Protein AF-A0A9D7YHF1-F1 (afdb_monomer_lite)

Secondary structure (DSSP, 8-state):
---SSHHHHHHHHHHHHHHHHHHHHHHHHHHHHHHHSPPPPPPPEEEEES----TT-EE-TTSS-SS---TT---EEEESSHHHHHHHHHT-SSSSPPEEEEEEESS--EE-TTTSSSSSSS-TT-EEEESS-EEEEEEE---PPPPHHHHHHHHHHHHHHHHT-

Radius of gyration: 26.13 Å; chains: 1; bounding box: 63×32×79 Å

Sequence (165 aa):
MIFNTVEECDKIKGFAGPKNEENFDRLERELINIARSATPFAQIYFHGTKADLKPGDFIEVGNNSNYRQRKNAKYIFLSATLDAAIWGAELGLGENRERIYLVEPTGPIEDDPDLTDKKFPGNPTKSYRSTSPFKIVGEVTHWQGHSPDQVKAMKDGLAKLNEQV

Structure (mmCIF, N/CA/C/O backbone):
data_AF-A0A9D7YHF1-F1
#
_entry.id   AF-A0A9D7YHF1-F1
#
loop_
_atom_site.group_PDB
_atom_site.id
_atom_site.type_symbol
_atom_site.label_atom_id
_atom_site.label_alt_id
_atom_site.label_comp_id
_atom_site.label_asym_id
_atom_site.label_entity_id
_atom_site.label_seq_id
_atom_site.pdbx_PDB_ins_code
_atom_site.Cartn_x
_atom_site.Cartn_y
_atom_site.Cartn_z
_atom_site.occupancy
_atom_site.B_iso_or_equiv
_atom_site.auth_seq_id
_atom_site.auth_comp_id
_atom_site.auth_asym_id
_atom_site.auth_atom_id
_atom_site.pdbx_PDB_model_num
ATOM 1 N N . MET A 1 1 ? -18.695 -0.538 48.768 1.00 65.69 1 MET A N 1
ATOM 2 C CA . MET A 1 1 ? -19.432 -0.464 50.049 1.00 65.69 1 MET A CA 1
ATOM 3 C C . MET A 1 1 ? -19.535 -1.887 50.573 1.00 65.69 1 MET A C 1
ATOM 5 O O . MET A 1 1 ? -19.877 -2.749 49.775 1.00 65.69 1 MET A O 1
ATOM 9 N N . ILE A 1 2 ? -19.159 -2.154 51.824 1.00 70.19 2 ILE A N 1
ATOM 10 C CA . ILE A 1 2 ? -19.254 -3.495 52.426 1.00 70.19 2 ILE A CA 1
ATOM 11 C C . ILE A 1 2 ? -20.366 -3.427 53.474 1.00 70.19 2 ILE A C 1
ATOM 13 O O . ILE A 1 2 ? -20.325 -2.545 54.328 1.00 70.19 2 ILE A O 1
ATOM 17 N N . PHE A 1 3 ? -21.365 -4.303 53.364 1.00 80.38 3 PHE A N 1
ATOM 18 C CA . PHE A 1 3 ? -22.471 -4.411 54.318 1.00 80.38 3 PHE A CA 1
ATOM 19 C C . PHE A 1 3 ? -22.200 -5.578 55.263 1.00 80.38 3 PHE A C 1
ATOM 21 O O . PHE A 1 3 ? -21.795 -6.645 54.805 1.00 80.38 3 PHE A O 1
ATOM 28 N N . ASN A 1 4 ? -22.429 -5.381 56.560 1.00 84.44 4 ASN A N 1
ATOM 29 C CA . ASN A 1 4 ? -22.189 -6.417 57.567 1.00 84.44 4 ASN A CA 1
ATOM 30 C C . ASN A 1 4 ? -23.446 -7.257 57.839 1.00 84.44 4 ASN A C 1
ATOM 32 O O . ASN A 1 4 ? -23.367 -8.283 58.510 1.00 84.44 4 ASN A O 1
ATOM 36 N N . THR A 1 5 ? -24.604 -6.836 57.318 1.00 85.50 5 THR A N 1
ATOM 37 C CA . THR A 1 5 ? -25.892 -7.519 57.488 1.00 85.50 5 THR A CA 1
ATOM 38 C C . THR A 1 5 ? -26.761 -7.438 56.227 1.00 85.50 5 THR A C 1
ATOM 40 O O . THR A 1 5 ? -26.598 -6.554 55.382 1.00 85.50 5 THR A O 1
ATOM 43 N N . VAL A 1 6 ? -27.715 -8.368 56.101 1.00 79.25 6 VAL A N 1
ATOM 44 C CA . VAL A 1 6 ? -28.650 -8.430 54.961 1.00 79.25 6 VAL A CA 1
ATOM 45 C C . VAL A 1 6 ? -29.649 -7.265 54.986 1.00 79.25 6 VAL A C 1
ATOM 47 O O . VAL A 1 6 ? -29.901 -6.666 53.945 1.00 79.25 6 VAL A O 1
ATOM 50 N N . GLU A 1 7 ? -30.132 -6.857 56.165 1.00 82.88 7 GLU A N 1
ATOM 51 C CA . GLU A 1 7 ? -31.029 -5.697 56.320 1.00 82.88 7 GLU A CA 1
ATOM 52 C C . GLU A 1 7 ? -30.387 -4.374 55.880 1.00 82.88 7 GLU A C 1
ATOM 54 O O . GLU A 1 7 ? -31.053 -3.529 55.281 1.00 82.88 7 GLU A O 1
ATOM 59 N N . GLU A 1 8 ? -29.093 -4.173 56.154 1.00 79.50 8 GLU A N 1
ATOM 60 C CA . GLU A 1 8 ? -28.362 -2.998 55.666 1.00 79.50 8 GLU A CA 1
ATOM 61 C C . GLU A 1 8 ? -28.264 -2.989 54.137 1.00 79.50 8 GLU A C 1
ATOM 63 O O . GLU A 1 8 ? -28.408 -1.935 53.518 1.00 79.50 8 GLU A O 1
ATOM 68 N N . CYS A 1 9 ? -28.066 -4.157 53.521 1.00 76.75 9 CYS A N 1
ATOM 69 C CA . CYS A 1 9 ? -28.043 -4.295 52.068 1.00 76.75 9 CYS A CA 1
ATOM 70 C C . CYS A 1 9 ? -29.422 -4.001 51.452 1.00 76.75 9 CYS A C 1
ATOM 72 O O . CYS A 1 9 ? -29.521 -3.233 50.491 1.00 76.75 9 CYS A O 1
ATOM 74 N N . ASP A 1 10 ? -30.494 -4.546 52.031 1.00 80.81 10 ASP A N 1
ATOM 75 C CA . ASP A 1 10 ? -31.857 -4.377 51.519 1.00 80.81 10 ASP A CA 1
ATOM 76 C C . ASP A 1 10 ? -32.359 -2.928 51.643 1.00 80.81 10 ASP A C 1
ATOM 78 O O . ASP A 1 10 ? -33.047 -2.442 50.741 1.00 80.81 10 ASP A O 1
ATOM 82 N N . LYS A 1 11 ? -31.920 -2.180 52.669 1.00 80.50 11 LYS A N 1
ATOM 83 C CA . LYS A 1 11 ? -32.173 -0.729 52.780 1.00 80.50 11 LYS A CA 1
ATOM 84 C C . LYS A 1 11 ? -31.601 0.068 51.611 1.00 80.50 11 LYS A C 1
ATOM 86 O O . LYS A 1 11 ? -32.180 1.087 51.246 1.00 80.50 11 LYS A O 1
ATOM 91 N N . ILE A 1 12 ? -30.482 -0.366 51.028 1.00 77.81 12 ILE A N 1
ATOM 92 C CA . ILE A 1 12 ? -29.837 0.339 49.911 1.00 77.81 12 ILE A CA 1
ATOM 93 C C . ILE A 1 12 ? -30.328 -0.181 48.554 1.00 77.81 12 ILE A C 1
ATOM 95 O O . ILE A 1 12 ? -30.406 0.605 47.610 1.00 77.81 12 ILE A O 1
ATOM 99 N N . LYS A 1 13 ? -30.740 -1.454 48.444 1.00 72.44 13 LYS A N 1
ATOM 100 C CA . LYS A 1 13 ? -31.254 -2.034 47.186 1.00 72.44 13 LYS A CA 1
ATOM 101 C C . LYS A 1 13 ? -32.393 -1.226 46.566 1.00 72.44 13 LYS A C 1
ATOM 103 O O . LYS A 1 13 ? -32.346 -0.976 45.366 1.00 72.44 13 LYS A O 1
ATOM 108 N N . GLY A 1 14 ? -33.365 -0.771 47.362 1.00 68.12 14 GLY A N 1
ATOM 109 C CA . GLY A 1 14 ? -34.493 0.031 46.862 1.00 68.12 14 GLY A CA 1
ATOM 110 C C . GLY A 1 14 ? -34.084 1.381 46.257 1.00 68.12 14 GLY A C 1
ATOM 111 O O . GLY A 1 14 ? -34.754 1.885 45.363 1.00 68.12 14 GLY A O 1
ATOM 112 N N . PHE A 1 15 ? -32.953 1.944 46.697 1.00 67.44 15 PHE A N 1
ATOM 113 C CA . PHE A 1 15 ? -32.404 3.200 46.172 1.00 67.44 15 PHE A CA 1
ATOM 114 C C . PHE A 1 15 ? -31.386 2.989 45.043 1.00 67.44 15 PHE A C 1
ATOM 116 O O . PHE A 1 15 ? -31.214 3.869 44.200 1.00 67.44 15 PHE A O 1
ATOM 123 N N . ALA A 1 16 ? -30.677 1.858 45.049 1.00 67.81 16 ALA A N 1
ATOM 124 C CA . ALA A 1 16 ? -29.598 1.562 44.112 1.00 67.81 16 ALA A CA 1
ATOM 125 C C . ALA A 1 16 ? -30.076 0.835 42.848 1.00 67.81 16 ALA A C 1
ATOM 127 O O . ALA A 1 16 ? -29.513 1.075 41.786 1.00 67.81 16 ALA A O 1
ATOM 128 N N . GLY A 1 17 ? -31.107 -0.013 42.937 1.00 71.75 17 GLY A N 1
ATOM 129 C CA . GLY A 1 17 ? -31.659 -0.752 41.793 1.00 71.75 17 GLY A CA 1
ATOM 130 C C . GLY A 1 17 ? -32.070 0.157 40.628 1.00 71.75 17 GLY A C 1
ATOM 131 O O . GLY A 1 17 ? -31.475 0.040 39.558 1.00 71.75 17 GLY A O 1
ATOM 132 N N . PRO A 1 18 ? -32.968 1.139 40.846 1.00 77.00 18 PRO A N 1
ATOM 133 C CA . PRO A 1 18 ? -33.425 2.042 39.787 1.00 77.00 18 PRO A CA 1
ATOM 134 C C . PRO A 1 18 ? -32.287 2.868 39.179 1.00 77.00 18 PRO A C 1
ATOM 136 O O . PRO A 1 18 ? -32.195 3.016 37.968 1.00 77.00 18 PRO A O 1
ATOM 139 N N . LYS A 1 19 ? -31.360 3.354 40.017 1.00 72.94 19 LYS A N 1
ATOM 140 C CA . LYS A 1 19 ? -30.188 4.113 39.553 1.00 72.94 19 LYS A CA 1
ATOM 141 C C . LYS A 1 19 ? -29.231 3.258 38.727 1.00 72.94 19 LYS A C 1
ATOM 143 O O . LYS A 1 19 ? -28.601 3.770 37.810 1.00 72.94 19 LYS A O 1
ATOM 148 N N . ASN A 1 20 ? -29.081 1.978 39.063 1.00 78.19 20 ASN A N 1
ATOM 149 C CA . ASN A 1 20 ? -28.254 1.064 38.285 1.00 78.19 20 ASN A CA 1
ATOM 150 C C . ASN A 1 20 ? -28.888 0.793 36.918 1.00 78.19 20 ASN A C 1
ATOM 152 O O . ASN A 1 20 ? -28.179 0.871 35.922 1.00 78.19 20 ASN A O 1
ATOM 156 N N . GLU A 1 21 ? -30.198 0.543 36.865 1.00 80.25 21 GLU A N 1
ATOM 157 C CA . GLU A 1 21 ? -30.937 0.368 35.607 1.00 80.25 21 GLU A CA 1
ATOM 158 C C . GLU A 1 21 ? -30.857 1.624 34.728 1.00 80.25 21 GLU A C 1
ATOM 160 O O . GLU A 1 21 ? -30.439 1.531 33.579 1.00 80.25 21 GLU A O 1
ATOM 165 N N . GLU A 1 22 ? -31.100 2.816 35.284 1.00 84.19 22 GLU A N 1
ATOM 166 C CA . GLU A 1 22 ? -30.936 4.088 34.563 1.00 84.19 22 GLU A CA 1
ATOM 167 C C . GLU A 1 22 ? -29.506 4.294 34.035 1.00 84.19 22 GLU A C 1
ATOM 169 O O . GLU A 1 22 ? -29.311 4.801 32.926 1.00 84.19 22 GLU A O 1
ATOM 174 N N . ASN A 1 23 ? -28.489 3.899 34.808 1.00 84.75 23 ASN A N 1
ATOM 175 C CA . ASN A 1 23 ? -27.094 3.973 34.376 1.00 84.75 23 ASN A CA 1
ATOM 176 C C . ASN A 1 23 ? -26.794 2.993 33.230 1.00 84.75 23 ASN A C 1
ATOM 178 O O . ASN A 1 23 ? -26.060 3.360 32.311 1.00 84.75 23 ASN A O 1
ATOM 182 N N . PHE A 1 24 ? -27.351 1.778 33.259 1.00 87.62 24 PHE A N 1
ATOM 183 C CA . PHE A 1 24 ? -27.211 0.799 32.176 1.00 87.62 24 PHE A CA 1
ATOM 184 C C . PHE A 1 24 ? -27.937 1.251 30.907 1.00 87.62 24 PHE A C 1
ATOM 186 O O . PHE A 1 24 ? -27.327 1.243 29.840 1.00 87.62 24 PHE A O 1
ATOM 193 N N . ASP A 1 25 ? -29.171 1.740 31.025 1.00 87.88 25 ASP A N 1
ATOM 194 C CA . ASP A 1 25 ? -29.938 2.302 29.908 1.00 87.88 25 ASP A CA 1
ATOM 195 C C . ASP A 1 25 ? -29.204 3.483 29.266 1.00 87.88 25 ASP A C 1
ATOM 197 O O . ASP A 1 25 ? -29.165 3.638 28.041 1.00 87.88 25 ASP A O 1
ATOM 201 N N . ARG A 1 26 ? -28.595 4.341 30.092 1.00 87.81 26 ARG A N 1
ATOM 202 C CA . ARG A 1 26 ? -27.775 5.451 29.611 1.00 87.81 26 ARG A CA 1
ATOM 203 C C . ARG A 1 26 ? -26.524 4.954 28.890 1.00 87.81 26 ARG A C 1
ATOM 205 O O . ARG A 1 26 ? -26.210 5.485 27.826 1.00 87.81 26 ARG A O 1
ATOM 212 N N . LEU A 1 27 ? -25.835 3.954 29.438 1.00 83.81 27 LEU A N 1
ATOM 213 C CA . LEU A 1 27 ? -24.652 3.363 28.818 1.00 83.81 27 LEU A CA 1
ATOM 214 C C . LEU A 1 27 ? -24.997 2.709 27.474 1.00 83.81 27 LEU A C 1
ATOM 216 O O . LEU A 1 27 ? -24.287 2.927 26.498 1.00 83.81 27 LEU A O 1
ATOM 220 N N . GLU A 1 28 ? -26.109 1.976 27.386 1.00 88.75 28 GLU A N 1
ATOM 221 C CA . GLU A 1 28 ? -26.604 1.418 26.125 1.00 88.75 28 GLU A CA 1
ATOM 222 C C . GLU A 1 28 ? -26.896 2.515 25.102 1.00 88.75 28 GLU A C 1
ATOM 224 O O . GLU A 1 28 ? -26.463 2.416 23.954 1.00 88.75 28 GLU A O 1
ATOM 229 N N . ARG A 1 29 ? -27.576 3.596 25.502 1.00 88.44 29 ARG A N 1
ATOM 230 C CA . ARG A 1 29 ? -27.841 4.737 24.610 1.00 88.44 29 ARG A CA 1
ATOM 231 C C . ARG A 1 29 ? -26.554 5.410 24.139 1.00 88.44 29 ARG A C 1
ATOM 233 O O . ARG A 1 29 ? -26.462 5.762 22.964 1.00 88.44 29 ARG A O 1
ATOM 240 N N . GLU A 1 30 ? -25.569 5.587 25.017 1.00 88.12 30 GLU A N 1
ATOM 241 C CA . GLU A 1 30 ? -24.256 6.136 24.657 1.00 88.12 30 GLU A CA 1
ATOM 242 C C . GLU A 1 30 ? -23.506 5.201 23.692 1.00 88.12 30 GLU A C 1
ATOM 244 O O . GLU A 1 30 ? -23.027 5.665 22.659 1.00 88.12 30 GLU A O 1
ATOM 249 N N . LEU A 1 31 ? -23.487 3.888 23.943 1.00 85.50 31 LEU A N 1
ATOM 250 C CA . LEU A 1 31 ? -22.878 2.892 23.051 1.00 85.50 31 LEU A CA 1
ATOM 251 C C . LEU A 1 31 ? -23.570 2.834 21.684 1.00 85.50 31 LEU A C 1
ATOM 253 O O . LEU A 1 31 ? -22.896 2.798 20.655 1.00 85.50 31 LEU A O 1
ATOM 257 N N . ILE A 1 32 ? -24.903 2.884 21.651 1.00 86.25 32 ILE A N 1
ATOM 258 C CA . ILE A 1 32 ? -25.690 2.953 20.414 1.00 86.25 32 ILE A CA 1
ATOM 259 C C . ILE A 1 32 ? -25.376 4.242 19.651 1.00 86.25 32 ILE A C 1
ATOM 261 O O . ILE A 1 32 ? -25.229 4.207 18.431 1.00 86.25 32 ILE A O 1
ATOM 265 N N . ASN A 1 33 ? -25.245 5.375 20.343 1.00 86.19 33 ASN A N 1
ATOM 266 C CA . ASN A 1 33 ? -24.882 6.643 19.715 1.00 86.19 33 ASN A CA 1
ATOM 267 C C . ASN A 1 33 ? -23.451 6.625 19.161 1.00 86.19 33 ASN A C 1
ATOM 269 O O . ASN A 1 33 ? -23.237 7.125 18.061 1.00 86.19 33 ASN A O 1
ATOM 273 N N . ILE A 1 34 ? -22.493 6.010 19.862 1.00 82.38 34 ILE A N 1
ATOM 274 C CA . ILE A 1 34 ? -21.123 5.807 19.363 1.00 82.38 34 ILE A CA 1
ATOM 275 C C . ILE A 1 34 ? -21.141 4.905 18.125 1.00 82.38 34 ILE A C 1
ATOM 277 O O . ILE A 1 34 ? -20.572 5.268 17.098 1.00 82.38 34 ILE A O 1
ATOM 281 N N . ALA A 1 35 ? -21.849 3.775 18.174 1.00 76.94 35 ALA A N 1
ATOM 282 C CA . ALA A 1 35 ? -21.949 2.844 17.051 1.00 76.94 35 ALA A CA 1
ATOM 283 C C . ALA A 1 35 ? -22.663 3.447 15.825 1.00 76.94 35 ALA A C 1
ATOM 285 O O . ALA A 1 35 ? -22.397 3.046 14.696 1.00 76.94 35 ALA A O 1
ATOM 286 N N . ARG A 1 36 ? -23.574 4.404 16.040 1.00 80.62 36 ARG A N 1
ATOM 287 C CA . ARG A 1 36 ? -24.288 5.140 14.981 1.00 80.62 36 ARG A CA 1
ATOM 288 C C . ARG A 1 36 ? -23.570 6.405 14.522 1.00 80.62 36 ARG A C 1
ATOM 290 O O . ARG A 1 36 ? -24.005 7.016 13.547 1.00 80.62 36 ARG A O 1
ATOM 297 N N . SER A 1 37 ? -22.523 6.829 15.226 1.00 81.31 37 SER A N 1
ATOM 298 C CA . SER A 1 37 ? -21.769 8.016 14.847 1.00 81.31 37 SER A CA 1
ATOM 299 C C . SER A 1 37 ? -21.049 7.766 13.523 1.00 81.31 37 SER A C 1
ATOM 301 O O . SER A 1 37 ? -20.504 6.689 13.282 1.00 81.31 37 SER A O 1
ATOM 303 N N . ALA A 1 38 ? -21.087 8.754 12.632 1.00 79.12 38 ALA A N 1
ATOM 304 C CA . ALA A 1 38 ? -20.373 8.665 11.371 1.00 79.12 38 ALA A CA 1
ATOM 305 C C . ALA A 1 38 ? -18.865 8.650 11.652 1.00 79.12 38 ALA A C 1
ATOM 307 O O . ALA A 1 38 ? -18.314 9.625 12.163 1.00 79.12 38 ALA A O 1
ATOM 308 N N . THR A 1 39 ? -18.194 7.556 11.306 1.00 72.00 39 THR A N 1
ATOM 309 C CA . THR A 1 39 ? -16.734 7.482 11.351 1.00 72.00 39 THR A CA 1
ATOM 310 C C . THR A 1 39 ? -16.158 7.981 10.028 1.00 72.00 39 THR A C 1
ATOM 312 O O . THR A 1 39 ? -16.638 7.560 8.970 1.00 72.00 39 THR A O 1
ATOM 315 N N . PRO A 1 40 ? -15.123 8.840 10.044 1.00 76.12 40 PRO A N 1
ATOM 316 C CA . PRO A 1 40 ? -14.390 9.184 8.834 1.00 76.12 40 PRO A CA 1
ATOM 317 C C . PRO A 1 40 ? -13.872 7.925 8.139 1.00 76.12 40 PRO A C 1
ATOM 319 O O . PRO A 1 40 ? -13.466 6.967 8.799 1.00 76.12 40 PRO A O 1
ATOM 322 N N . PHE A 1 41 ? -13.869 7.933 6.809 1.00 78.12 41 PHE A N 1
ATOM 323 C CA . PHE A 1 41 ? -13.236 6.862 6.052 1.00 78.12 41 PHE A CA 1
ATOM 324 C C . PHE A 1 41 ? -11.733 6.856 6.352 1.00 78.12 41 PHE A C 1
ATOM 326 O O . PHE A 1 41 ? -11.083 7.902 6.265 1.00 78.12 41 PHE A O 1
ATOM 333 N N . ALA A 1 42 ? -11.192 5.697 6.732 1.00 82.94 42 ALA A N 1
ATOM 334 C CA . ALA A 1 42 ? -9.765 5.554 6.981 1.00 82.94 42 ALA A CA 1
ATOM 335 C C . ALA A 1 42 ? -8.981 5.855 5.698 1.00 82.94 42 ALA A C 1
ATOM 337 O O . ALA A 1 42 ? -9.396 5.482 4.599 1.00 82.94 42 ALA A O 1
ATOM 338 N N . GLN A 1 43 ? -7.840 6.531 5.826 1.00 89.75 43 GLN A N 1
ATOM 339 C CA . GLN A 1 43 ? -6.959 6.739 4.684 1.00 89.75 43 GLN A CA 1
ATOM 340 C C . GLN A 1 43 ? -6.454 5.378 4.190 1.00 89.75 43 GLN A C 1
ATOM 342 O O . GLN A 1 43 ? -5.788 4.647 4.921 1.00 89.75 43 GLN A O 1
ATOM 347 N N . ILE A 1 44 ? -6.762 5.066 2.932 1.00 95.38 44 ILE A N 1
ATOM 348 C CA . ILE A 1 44 ? -6.307 3.856 2.247 1.00 95.38 44 ILE A CA 1
ATOM 349 C C . ILE A 1 44 ? -5.087 4.189 1.392 1.00 95.38 44 ILE A C 1
ATOM 351 O O . ILE A 1 44 ? -4.975 5.289 0.839 1.00 95.38 44 ILE A O 1
ATOM 355 N N . TYR A 1 45 ? -4.179 3.227 1.293 1.00 97.81 45 TYR A N 1
ATOM 356 C CA . TYR A 1 45 ? -2.933 3.331 0.546 1.00 97.81 45 TYR A CA 1
ATOM 357 C C . TYR A 1 45 ? -2.810 2.207 -0.479 1.00 97.81 45 TYR A C 1
ATOM 359 O O . TYR A 1 45 ? -3.584 1.252 -0.474 1.00 97.81 45 TYR A O 1
ATOM 367 N N . PHE A 1 46 ? -1.816 2.313 -1.351 1.00 98.19 46 PHE A N 1
ATOM 368 C CA . PHE A 1 46 ? -1.486 1.302 -2.341 1.00 98.19 46 PHE A CA 1
ATOM 369 C C . PHE A 1 46 ? -0.302 0.450 -1.888 1.00 98.19 46 PHE A C 1
ATOM 371 O O . PHE A 1 46 ? 0.689 0.963 -1.365 1.00 98.19 46 PHE A O 1
ATOM 378 N N . HIS A 1 47 ? -0.379 -0.848 -2.157 1.00 96.94 47 HIS A N 1
ATOM 379 C CA . HIS A 1 47 ? 0.724 -1.786 -2.004 1.00 96.94 47 HIS A CA 1
ATOM 380 C C . HIS A 1 47 ? 0.912 -2.570 -3.302 1.00 96.94 47 HIS A C 1
ATOM 382 O O . HIS A 1 47 ? 0.079 -3.404 -3.660 1.00 96.94 47 HIS A O 1
ATOM 388 N N . GLY A 1 48 ? 2.005 -2.295 -4.011 1.00 96.31 48 GLY A N 1
ATOM 389 C CA . GLY A 1 48 ? 2.407 -3.057 -5.188 1.00 96.31 48 GLY A CA 1
ATOM 390 C C . GLY A 1 48 ? 3.143 -4.328 -4.804 1.00 96.31 48 GLY A C 1
ATOM 391 O O . GLY A 1 48 ? 4.074 -4.265 -4.001 1.00 96.31 48 GLY A O 1
ATOM 392 N N . THR A 1 49 ? 2.736 -5.468 -5.360 1.00 93.31 49 THR A N 1
ATOM 393 C CA . THR A 1 49 ? 3.337 -6.772 -5.071 1.00 93.31 49 THR A CA 1
ATOM 394 C C . THR A 1 49 ? 3.077 -7.811 -6.150 1.00 93.31 49 THR A C 1
ATOM 396 O O . THR A 1 49 ? 2.235 -7.623 -7.018 1.00 93.31 49 THR A O 1
ATOM 399 N N . LYS A 1 50 ? 3.784 -8.936 -6.069 1.00 92.56 50 LYS A N 1
ATOM 400 C CA . LYS A 1 50 ? 3.495 -10.160 -6.832 1.00 92.56 50 LYS A CA 1
ATOM 401 C C . LYS A 1 50 ? 2.863 -11.267 -5.982 1.00 92.56 50 LYS A C 1
ATOM 403 O O . LYS A 1 50 ? 2.652 -12.386 -6.447 1.00 92.56 50 LYS A O 1
ATOM 408 N N . ALA A 1 51 ? 2.573 -10.985 -4.713 1.00 90.00 51 ALA A N 1
ATOM 409 C CA . ALA A 1 51 ? 1.846 -11.908 -3.853 1.00 90.00 51 ALA A CA 1
ATOM 410 C C . ALA A 1 51 ? 0.378 -12.036 -4.300 1.00 90.00 51 ALA A C 1
ATOM 412 O O . ALA A 1 51 ? -0.310 -11.035 -4.523 1.00 90.00 51 ALA A O 1
ATOM 413 N N . ASP A 1 52 ? -0.106 -13.274 -4.402 1.00 91.19 52 ASP A N 1
ATOM 414 C CA . ASP A 1 52 ? -1.505 -13.578 -4.701 1.00 91.19 52 ASP A CA 1
ATOM 415 C C . ASP A 1 52 ? -2.306 -13.613 -3.393 1.00 91.19 52 ASP A C 1
ATOM 417 O O . ASP A 1 52 ? -2.214 -14.567 -2.624 1.00 91.19 52 ASP A O 1
ATOM 421 N N . LEU A 1 53 ? -3.019 -12.525 -3.114 1.00 92.06 53 LEU A N 1
ATOM 422 C CA . LEU A 1 53 ? -3.720 -12.243 -1.864 1.00 92.06 53 LEU A CA 1
ATOM 423 C C . LEU A 1 53 ? -5.142 -11.770 -2.177 1.00 92.06 53 LEU A C 1
ATOM 425 O O . LEU A 1 53 ? -5.459 -11.377 -3.302 1.00 92.06 53 LEU A O 1
ATOM 429 N N . LYS A 1 54 ? -6.016 -11.807 -1.176 1.00 93.19 54 LYS A N 1
ATOM 430 C CA . LYS A 1 54 ? -7.436 -11.478 -1.308 1.00 93.19 54 LYS A CA 1
ATOM 431 C C . LYS A 1 54 ? -7.849 -10.392 -0.315 1.00 93.19 54 LYS A C 1
ATOM 433 O O . LYS A 1 54 ? -7.221 -10.235 0.731 1.00 93.19 54 LYS A O 1
ATOM 438 N N . PRO A 1 55 ? -8.935 -9.649 -0.595 1.00 95.19 55 PRO A N 1
ATOM 439 C CA . PRO A 1 55 ? -9.550 -8.789 0.409 1.00 95.19 55 PRO A CA 1
ATOM 440 C C . PRO A 1 55 ? -9.841 -9.559 1.702 1.00 95.19 55 PRO A C 1
ATOM 442 O O . PRO A 1 55 ? -10.427 -10.640 1.668 1.00 95.19 55 PRO A O 1
ATOM 445 N N . GLY A 1 56 ? -9.432 -8.986 2.833 1.00 93.75 56 GLY A N 1
ATOM 446 C CA . GLY A 1 56 ? -9.468 -9.620 4.151 1.00 93.75 56 GLY A CA 1
ATOM 447 C C . GLY A 1 56 ? -8.130 -10.207 4.606 1.00 93.75 56 GLY A C 1
ATOM 448 O O . GLY A 1 56 ? -7.936 -10.328 5.815 1.00 93.75 56 GLY A O 1
ATOM 449 N N . ASP A 1 57 ? -7.207 -10.500 3.685 1.00 94.75 57 ASP A N 1
ATOM 450 C CA . ASP A 1 57 ? -5.863 -10.968 4.027 1.00 94.75 57 ASP A CA 1
ATOM 451 C C . ASP A 1 57 ? -5.002 -9.834 4.604 1.00 94.75 57 ASP A C 1
ATOM 453 O O . ASP A 1 57 ? -5.295 -8.642 4.447 1.00 94.75 57 ASP A O 1
ATOM 457 N N . PHE A 1 58 ? -3.904 -10.222 5.254 1.00 93.44 58 PHE A N 1
ATOM 458 C CA . PHE A 1 58 ? -2.921 -9.307 5.820 1.00 93.44 58 PHE A CA 1
ATOM 459 C C . PHE A 1 58 ? -1.564 -9.475 5.143 1.00 93.44 58 PHE A C 1
ATOM 461 O O . PHE A 1 58 ? -1.080 -10.587 4.936 1.00 93.44 58 PHE A O 1
ATOM 468 N N . ILE A 1 59 ? -0.934 -8.348 4.828 1.00 91.44 59 ILE A N 1
ATOM 469 C CA . ILE A 1 59 ? 0.469 -8.290 4.429 1.00 91.44 59 ILE A CA 1
ATOM 470 C C . ILE A 1 59 ? 1.274 -8.087 5.706 1.00 91.44 59 ILE A C 1
ATOM 472 O O . ILE A 1 59 ? 1.030 -7.126 6.434 1.00 91.44 59 ILE A O 1
ATOM 476 N N . GLU A 1 60 ? 2.226 -8.978 5.974 1.00 88.50 60 GLU A N 1
ATOM 477 C CA . GLU A 1 60 ? 3.004 -9.000 7.213 1.00 88.50 60 GLU A CA 1
ATOM 478 C C . GLU A 1 60 ? 4.511 -8.905 6.956 1.00 88.50 60 GLU A C 1
ATOM 480 O O . GLU A 1 60 ? 5.029 -9.249 5.892 1.00 88.50 60 GLU A O 1
ATOM 485 N N . VAL A 1 61 ? 5.232 -8.451 7.979 1.00 82.50 61 VAL A N 1
ATOM 486 C CA . VAL A 1 61 ? 6.695 -8.428 8.025 1.00 82.50 61 VAL A CA 1
ATOM 487 C C . VAL A 1 61 ? 7.229 -9.856 7.861 1.00 82.50 61 VAL A C 1
ATOM 489 O O . VAL A 1 61 ? 6.711 -10.797 8.454 1.00 82.50 61 VAL A O 1
ATOM 492 N N . GLY A 1 62 ? 8.287 -10.034 7.068 1.00 65.94 62 GLY A N 1
ATOM 493 C CA . GLY A 1 62 ? 8.945 -11.336 6.889 1.00 65.94 62 GLY A CA 1
ATOM 494 C C . GLY A 1 62 ? 8.255 -12.326 5.937 1.00 65.94 62 GLY A C 1
ATOM 495 O O . GLY A 1 62 ? 8.897 -13.303 5.555 1.00 65.94 62 GLY A O 1
ATOM 496 N N . ASN A 1 63 ? 7.023 -12.063 5.487 1.00 56.97 63 ASN A N 1
ATOM 497 C CA . ASN A 1 63 ? 6.345 -12.848 4.450 1.00 56.97 63 ASN A CA 1
ATOM 498 C C . ASN A 1 63 ? 6.386 -12.118 3.101 1.00 56.97 63 ASN A C 1
ATOM 500 O O . ASN A 1 63 ? 5.894 -11.001 3.005 1.00 56.97 63 ASN A O 1
ATOM 504 N N . ASN A 1 64 ? 6.949 -12.762 2.066 1.00 50.03 64 ASN A N 1
ATOM 505 C CA . ASN A 1 64 ? 6.837 -12.418 0.633 1.00 50.03 64 ASN A CA 1
ATOM 506 C C . ASN A 1 64 ? 6.800 -10.913 0.282 1.00 50.03 64 ASN A C 1
ATOM 508 O O . ASN A 1 64 ? 6.079 -10.501 -0.627 1.00 50.03 64 ASN A O 1
ATOM 512 N N . SER A 1 65 ? 7.568 -10.077 0.983 1.00 47.09 65 SER A N 1
ATOM 513 C CA . SER A 1 65 ? 7.677 -8.660 0.661 1.00 47.09 65 SER A CA 1
ATOM 514 C C . SER A 1 65 ? 8.677 -8.476 -0.481 1.00 47.09 65 SER A C 1
ATOM 516 O O . SER A 1 65 ? 9.709 -9.142 -0.559 1.00 47.09 65 SER A O 1
ATOM 518 N N . ASN A 1 66 ? 8.336 -7.580 -1.403 1.00 48.84 66 ASN A N 1
ATOM 519 C CA . ASN A 1 66 ? 8.936 -7.386 -2.728 1.00 48.84 66 ASN A CA 1
ATOM 520 C C . ASN A 1 66 ? 10.436 -7.068 -2.780 1.00 48.84 66 ASN A C 1
ATOM 522 O O . ASN A 1 66 ? 10.965 -6.867 -3.868 1.00 48.84 66 ASN A O 1
ATOM 526 N N . TYR A 1 67 ? 11.138 -7.027 -1.649 1.00 43.34 67 TYR A N 1
ATOM 527 C CA . TYR A 1 67 ? 12.531 -6.614 -1.593 1.00 43.34 67 TYR A CA 1
ATOM 528 C C . TYR A 1 67 ? 13.362 -7.559 -0.720 1.00 43.34 67 TYR A C 1
ATOM 530 O O . TYR A 1 67 ? 13.390 -7.476 0.505 1.00 43.34 67 TYR A O 1
ATOM 538 N N . ARG A 1 68 ? 14.094 -8.437 -1.417 1.00 44.00 68 ARG A N 1
ATOM 539 C CA . ARG A 1 68 ? 14.969 -9.517 -0.931 1.00 44.00 68 ARG A CA 1
ATOM 540 C C . ARG A 1 68 ? 14.246 -10.650 -0.188 1.00 44.00 68 ARG A C 1
ATOM 542 O O . ARG A 1 68 ? 13.555 -10.441 0.798 1.00 44.00 68 ARG A O 1
ATOM 549 N N . GLN A 1 69 ? 14.607 -11.887 -0.544 1.00 41.41 69 GLN A N 1
ATOM 550 C CA . GLN A 1 69 ? 14.535 -13.074 0.324 1.00 41.41 69 GLN A CA 1
ATOM 551 C C . GLN A 1 69 ? 15.467 -12.929 1.548 1.00 41.41 69 GLN A C 1
ATOM 553 O O . GLN A 1 69 ? 16.274 -13.801 1.864 1.00 41.41 69 GLN A O 1
ATOM 558 N N . ARG A 1 70 ? 15.426 -11.797 2.252 1.00 46.69 70 ARG A N 1
ATOM 559 C CA . ARG A 1 70 ? 16.013 -11.704 3.579 1.00 46.69 70 ARG A CA 1
ATOM 560 C C . ARG A 1 70 ? 14.933 -12.186 4.526 1.00 46.69 70 ARG A C 1
ATOM 562 O O . ARG A 1 70 ? 13.922 -11.516 4.685 1.00 46.69 70 ARG A O 1
ATOM 569 N N . LYS A 1 71 ? 15.201 -13.293 5.219 1.00 47.03 71 LYS A N 1
ATOM 570 C CA . LYS A 1 71 ? 14.429 -13.818 6.364 1.00 47.03 71 LYS A CA 1
ATOM 571 C C . LYS A 1 71 ? 14.176 -12.793 7.502 1.00 47.03 71 LYS A C 1
ATOM 573 O O . LYS A 1 71 ? 13.655 -13.170 8.536 1.00 47.03 71 LYS A O 1
ATOM 578 N N . ASN A 1 72 ? 14.537 -11.517 7.310 1.00 55.59 72 ASN A N 1
ATOM 579 C CA . ASN A 1 72 ? 14.537 -10.415 8.269 1.00 55.59 72 ASN A CA 1
ATOM 580 C C . ASN A 1 72 ? 14.053 -9.088 7.633 1.00 55.59 72 ASN A C 1
ATOM 582 O O . ASN A 1 72 ? 14.568 -8.023 7.981 1.00 55.59 72 ASN A O 1
ATOM 586 N N . ALA A 1 73 ? 13.153 -9.108 6.641 1.00 66.75 73 ALA A N 1
ATOM 587 C CA . ALA A 1 73 ? 12.564 -7.868 6.128 1.00 66.75 73 ALA A CA 1
ATOM 588 C C . ALA A 1 73 ? 11.765 -7.206 7.257 1.00 66.75 73 ALA A C 1
ATOM 590 O O . ALA A 1 73 ? 10.687 -7.681 7.575 1.00 66.75 73 ALA A O 1
ATOM 591 N N . LYS A 1 74 ? 12.328 -6.167 7.889 1.00 85.44 74 LYS A N 1
ATOM 592 C CA . LYS A 1 74 ? 11.786 -5.516 9.098 1.00 85.44 74 LYS A CA 1
ATOM 593 C C . LYS A 1 74 ? 10.558 -4.644 8.816 1.00 85.44 74 LYS A C 1
ATOM 595 O O . LYS A 1 74 ? 9.803 -4.354 9.736 1.00 85.44 74 LYS A O 1
ATOM 600 N N . TYR A 1 75 ? 10.374 -4.232 7.565 1.00 90.50 75 TYR A N 1
ATOM 601 C CA . TYR A 1 75 ? 9.345 -3.284 7.167 1.00 90.50 75 TYR A CA 1
ATOM 602 C C . TYR A 1 75 ? 8.547 -3.785 5.963 1.00 90.50 75 TYR A C 1
ATOM 604 O O . TYR A 1 75 ? 9.062 -4.519 5.117 1.00 90.50 75 TYR A O 1
ATOM 612 N N . ILE A 1 76 ? 7.301 -3.333 5.894 1.00 91.81 76 ILE A N 1
ATOM 613 C CA . ILE A 1 76 ? 6.382 -3.456 4.767 1.00 91.81 76 ILE A CA 1
ATOM 614 C C . ILE A 1 76 ? 6.193 -2.057 4.188 1.00 91.81 76 ILE A C 1
ATOM 616 O O . ILE A 1 76 ? 6.107 -1.088 4.942 1.00 91.81 76 ILE A O 1
ATOM 620 N N . PHE A 1 77 ? 6.126 -1.954 2.867 1.00 94.44 77 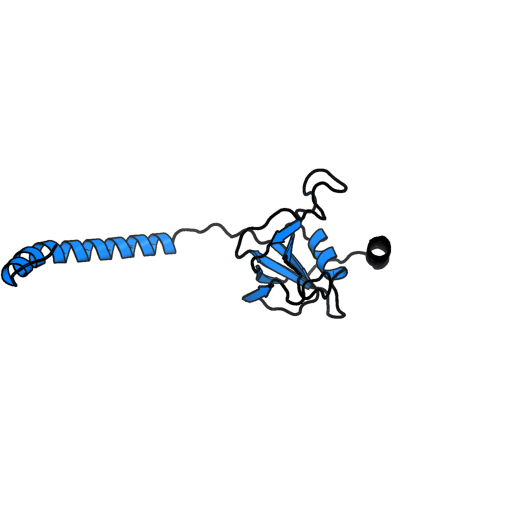PHE A N 1
ATOM 621 C CA . PHE A 1 77 ? 6.072 -0.678 2.158 1.00 94.44 77 PHE A CA 1
ATOM 622 C C . PHE A 1 77 ? 4.683 -0.426 1.582 1.00 94.44 77 PHE A C 1
ATOM 624 O O . PHE A 1 77 ? 3.997 -1.361 1.173 1.00 94.44 77 PHE A O 1
ATOM 631 N N . LEU A 1 78 ? 4.276 0.836 1.543 1.00 96.62 78 LEU A N 1
ATOM 632 C CA . LEU A 1 78 ? 3.024 1.298 0.950 1.00 96.62 78 LEU A CA 1
ATOM 633 C C . LEU A 1 78 ? 3.225 2.700 0.361 1.00 96.62 78 LEU A C 1
ATOM 635 O O . LEU A 1 78 ? 4.199 3.380 0.683 1.00 96.62 78 LEU A O 1
ATOM 639 N N . SER A 1 79 ? 2.297 3.167 -0.466 1.00 97.81 79 SER A N 1
ATOM 640 C CA . SER A 1 79 ? 2.343 4.529 -0.998 1.00 97.81 79 SER A CA 1
ATOM 641 C C . SER A 1 79 ? 0.962 5.160 -1.111 1.00 97.81 79 SER A C 1
ATOM 643 O O . SER A 1 79 ? -0.035 4.468 -1.303 1.00 97.81 79 SER A O 1
ATOM 645 N N . ALA A 1 80 ? 0.893 6.488 -1.015 1.00 97.06 80 ALA A N 1
ATOM 646 C CA . ALA A 1 80 ? -0.305 7.248 -1.370 1.00 97.06 80 ALA A CA 1
ATOM 647 C C . ALA A 1 80 ? -0.357 7.631 -2.864 1.00 97.06 80 ALA A C 1
ATOM 649 O O . ALA A 1 80 ? -1.312 8.280 -3.288 1.00 9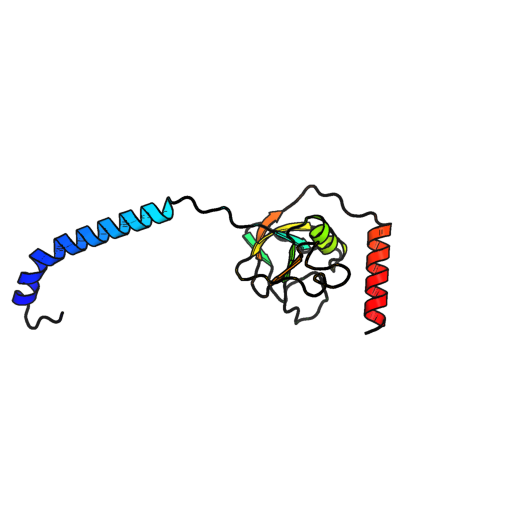7.06 80 ALA A O 1
ATOM 650 N N . THR A 1 81 ? 0.638 7.245 -3.672 1.00 96.88 81 THR A N 1
ATOM 651 C CA . THR A 1 81 ? 0.624 7.429 -5.130 1.00 96.88 81 THR A CA 1
ATOM 652 C C . THR A 1 81 ? 0.572 6.088 -5.856 1.00 96.88 81 THR A C 1
ATOM 654 O O . THR A 1 81 ? 1.210 5.114 -5.456 1.00 96.88 81 THR A O 1
ATOM 657 N N . LEU A 1 82 ? -0.200 6.037 -6.945 1.00 97.44 82 LEU A N 1
ATOM 658 C CA . LEU A 1 82 ? -0.330 4.824 -7.751 1.00 97.44 82 LEU A CA 1
ATOM 659 C C . LEU A 1 82 ? 0.988 4.473 -8.456 1.00 97.44 82 LEU A C 1
ATOM 661 O O . LEU A 1 82 ? 1.358 3.308 -8.488 1.00 97.44 82 LEU A O 1
ATOM 665 N N . ASP A 1 83 ? 1.716 5.471 -8.959 1.00 97.00 83 ASP A N 1
ATOM 666 C CA . ASP A 1 83 ? 2.994 5.301 -9.667 1.00 97.00 83 ASP A CA 1
ATOM 667 C C . ASP A 1 83 ? 4.045 4.554 -8.827 1.00 97.00 83 ASP A C 1
ATOM 669 O O . ASP A 1 83 ? 4.628 3.565 -9.271 1.00 97.00 83 ASP A O 1
ATOM 673 N N . ALA A 1 84 ? 4.215 4.944 -7.559 1.00 96.31 84 ALA A N 1
ATOM 674 C CA . ALA A 1 84 ? 5.132 4.261 -6.651 1.00 96.31 84 ALA A CA 1
ATOM 675 C C . ALA A 1 84 ? 4.696 2.814 -6.360 1.00 96.31 84 ALA A C 1
ATOM 677 O O . ALA A 1 84 ? 5.536 1.920 -6.237 1.00 96.31 84 ALA A O 1
ATOM 678 N N . ALA A 1 85 ? 3.388 2.554 -6.286 1.00 97.31 85 ALA A N 1
ATOM 679 C CA . ALA A 1 85 ? 2.881 1.195 -6.134 1.00 97.31 85 ALA A CA 1
ATOM 680 C C . ALA A 1 85 ? 3.041 0.358 -7.412 1.00 97.31 85 ALA A C 1
ATOM 682 O O . ALA A 1 85 ? 3.351 -0.825 -7.310 1.00 97.31 85 ALA A O 1
ATOM 683 N N . ILE A 1 86 ? 2.912 0.952 -8.600 1.00 97.81 86 ILE A N 1
ATOM 684 C CA . ILE A 1 86 ? 3.223 0.283 -9.870 1.00 97.81 86 ILE A CA 1
ATOM 685 C C . ILE A 1 86 ? 4.683 -0.184 -9.857 1.00 97.81 86 ILE A C 1
ATOM 687 O O . ILE A 1 86 ? 4.943 -1.369 -10.071 1.00 97.81 86 ILE A O 1
ATOM 691 N N . TRP A 1 87 ? 5.624 0.695 -9.490 1.00 96.44 87 TRP A N 1
ATOM 692 C CA . TRP A 1 87 ? 7.030 0.313 -9.323 1.00 96.44 87 TRP A CA 1
ATOM 693 C C . TRP A 1 87 ? 7.212 -0.823 -8.313 1.00 96.44 87 TRP A C 1
ATOM 695 O O . TRP A 1 87 ? 7.953 -1.769 -8.580 1.00 96.44 87 TRP A O 1
ATOM 705 N N . GLY A 1 88 ? 6.511 -0.770 -7.176 1.00 94.25 88 GLY A N 1
ATOM 706 C CA . GLY A 1 88 ? 6.538 -1.835 -6.170 1.00 94.25 88 GLY A CA 1
ATOM 707 C C . GLY A 1 88 ? 6.100 -3.203 -6.710 1.00 94.25 88 GLY A C 1
ATOM 708 O O . GLY A 1 88 ? 6.680 -4.221 -6.334 1.00 94.25 88 GLY A O 1
ATOM 709 N N . ALA A 1 89 ? 5.122 -3.234 -7.619 1.00 95.56 89 ALA A N 1
ATOM 710 C CA . ALA A 1 89 ? 4.652 -4.464 -8.251 1.00 95.56 89 ALA A CA 1
ATOM 711 C C . ALA A 1 89 ? 5.628 -4.969 -9.333 1.00 95.56 89 ALA A C 1
ATOM 713 O O . ALA A 1 89 ? 6.019 -6.136 -9.320 1.00 95.56 89 ALA A O 1
ATOM 714 N N . GLU A 1 90 ? 6.085 -4.092 -10.231 1.00 95.50 90 GLU A N 1
ATOM 715 C CA . GLU A 1 90 ? 6.950 -4.437 -11.376 1.00 95.50 90 GLU A CA 1
ATOM 716 C C . GLU A 1 90 ? 8.379 -4.840 -10.978 1.00 95.50 90 GLU A C 1
ATOM 718 O O . GLU A 1 90 ? 9.013 -5.699 -11.614 1.00 95.50 90 GLU A O 1
ATOM 723 N N . LEU A 1 91 ? 8.900 -4.207 -9.923 1.00 92.19 91 LEU A N 1
ATOM 724 C CA . LEU A 1 91 ? 10.205 -4.512 -9.333 1.00 92.19 91 LEU A CA 1
ATOM 725 C C . LEU A 1 91 ? 10.117 -5.620 -8.279 1.00 92.19 91 LEU A C 1
ATOM 727 O O . LEU A 1 91 ? 11.153 -6.080 -7.796 1.00 92.19 91 LEU A O 1
ATOM 731 N N . GLY A 1 92 ? 8.901 -6.064 -7.950 1.00 87.00 92 GLY A N 1
ATOM 732 C CA . GLY A 1 92 ? 8.662 -7.141 -7.009 1.00 87.00 92 GLY A CA 1
ATOM 733 C C . GLY A 1 92 ? 9.346 -8.442 -7.413 1.00 87.00 92 GLY A C 1
ATOM 734 O O . GLY A 1 92 ? 9.448 -8.797 -8.596 1.00 87.00 92 GLY A O 1
ATOM 735 N N . LEU A 1 93 ? 9.829 -9.158 -6.399 1.00 80.38 93 LEU A N 1
ATOM 736 C CA . LEU A 1 93 ? 10.462 -10.460 -6.566 1.00 80.38 93 LEU A CA 1
ATOM 737 C C . LEU A 1 93 ? 9.438 -11.545 -6.912 1.00 80.38 93 LEU A C 1
ATOM 739 O O . LEU A 1 93 ? 8.306 -11.535 -6.433 1.00 80.38 93 LEU A O 1
ATOM 743 N N . GLY A 1 94 ? 9.887 -12.526 -7.693 1.00 81.50 94 GLY A N 1
ATOM 744 C CA . GLY A 1 94 ? 9.084 -13.666 -8.126 1.00 81.50 94 GLY A CA 1
ATOM 745 C C . GLY A 1 94 ? 8.508 -13.510 -9.533 1.00 81.50 94 GLY A C 1
ATOM 746 O O . GLY A 1 94 ? 8.549 -12.437 -10.140 1.00 81.50 94 GLY A O 1
ATOM 747 N N . GLU A 1 95 ? 7.961 -14.617 -10.027 1.00 83.88 95 GLU A N 1
ATOM 748 C CA . GLU A 1 95 ? 7.415 -14.763 -11.387 1.00 83.88 95 GLU A CA 1
ATOM 749 C C . GLU A 1 95 ? 5.884 -14.654 -11.426 1.00 83.88 95 GLU A C 1
ATOM 751 O O . GLU A 1 95 ? 5.258 -14.822 -12.469 1.00 83.88 95 GLU A O 1
ATOM 756 N N . ASN A 1 96 ? 5.261 -14.403 -10.274 1.00 89.69 96 ASN A N 1
ATOM 757 C CA . ASN A 1 96 ? 3.823 -14.208 -10.204 1.00 89.69 96 ASN A CA 1
ATOM 758 C C . ASN A 1 96 ? 3.427 -12.876 -10.852 1.00 89.69 96 ASN A C 1
ATOM 760 O O . ASN A 1 96 ? 4.225 -11.943 -10.957 1.00 89.69 96 ASN A O 1
ATOM 764 N N . ARG A 1 97 ? 2.154 -12.792 -11.234 1.00 93.25 97 ARG A N 1
ATOM 765 C CA . ARG A 1 97 ? 1.550 -11.592 -11.810 1.00 93.25 97 ARG A CA 1
ATOM 766 C C . ARG A 1 97 ? 1.679 -10.394 -10.864 1.00 93.25 97 ARG A C 1
ATOM 768 O O . ARG A 1 97 ? 1.404 -10.516 -9.671 1.00 93.25 97 ARG A O 1
ATOM 775 N N . GLU A 1 98 ? 2.015 -9.234 -11.420 1.00 95.38 98 GLU A N 1
ATOM 776 C CA . GLU A 1 98 ? 1.997 -7.949 -10.726 1.00 95.38 98 GLU A CA 1
ATOM 777 C C . GLU A 1 98 ? 0.575 -7.557 -10.304 1.00 95.38 98 GLU A C 1
ATOM 779 O O . GLU A 1 98 ? -0.383 -7.635 -11.081 1.00 95.38 98 GLU A O 1
ATOM 784 N N . ARG A 1 99 ? 0.439 -7.103 -9.060 1.00 96.69 99 ARG A N 1
ATOM 785 C CA . ARG A 1 99 ? -0.821 -6.701 -8.437 1.00 96.69 99 ARG A CA 1
ATOM 786 C C . ARG A 1 99 ? -0.627 -5.443 -7.606 1.00 96.69 99 ARG A C 1
ATOM 788 O O . ARG A 1 99 ? 0.445 -5.202 -7.053 1.00 96.69 99 ARG A O 1
ATOM 795 N N . ILE A 1 100 ? -1.689 -4.652 -7.493 1.00 98.00 100 ILE A N 1
ATOM 796 C CA . ILE A 1 100 ? -1.722 -3.453 -6.654 1.00 98.00 100 ILE A CA 1
ATOM 797 C C . ILE A 1 100 ? -2.924 -3.568 -5.729 1.00 98.00 100 ILE A C 1
ATOM 799 O O . ILE A 1 100 ? -4.068 -3.530 -6.179 1.00 98.00 100 ILE A O 1
ATOM 803 N N . TYR A 1 101 ? -2.671 -3.693 -4.432 1.00 97.69 101 TYR A N 1
ATOM 804 C CA . TYR A 1 101 ? -3.719 -3.769 -3.422 1.00 97.69 101 TYR A CA 1
ATOM 805 C C . TYR A 1 101 ? -4.008 -2.406 -2.808 1.00 97.69 101 TYR A C 1
ATOM 807 O O . TYR A 1 101 ? -3.103 -1.599 -2.599 1.00 97.69 101 TYR A O 1
ATOM 815 N N . LEU A 1 102 ? -5.279 -2.188 -2.483 1.00 97.88 102 LEU A N 1
ATOM 816 C CA . LEU A 1 102 ? -5.729 -1.152 -1.567 1.00 97.88 102 LEU A CA 1
ATOM 817 C C . LEU A 1 102 ? -5.596 -1.690 -0.148 1.00 97.88 102 LEU A C 1
ATOM 819 O O . LEU A 1 102 ? -6.157 -2.746 0.167 1.00 97.88 102 LEU A O 1
ATOM 823 N N . VAL A 1 103 ? -4.858 -0.977 0.693 1.00 97.12 103 VAL A N 1
ATOM 824 C CA . VAL A 1 103 ? -4.493 -1.456 2.020 1.00 97.12 103 VAL A CA 1
ATOM 825 C C . VAL A 1 103 ? -4.764 -0.431 3.110 1.00 97.12 103 VAL A C 1
ATOM 827 O O . VAL A 1 103 ? -4.542 0.769 2.938 1.00 97.12 103 VAL A O 1
ATOM 830 N N . GLU A 1 104 ? -5.227 -0.936 4.247 1.00 96.25 104 GLU A N 1
ATOM 831 C CA . GLU A 1 104 ? -5.406 -0.195 5.489 1.00 96.25 104 GLU A CA 1
ATOM 832 C C . GLU A 1 104 ? -4.261 -0.555 6.451 1.00 96.25 104 GLU A C 1
ATOM 834 O O . GLU A 1 104 ? -4.113 -1.731 6.814 1.00 96.25 104 GLU A O 1
ATOM 839 N N . PRO A 1 105 ? -3.424 0.412 6.866 1.00 95.31 105 PRO A N 1
ATOM 840 C CA . PRO A 1 105 ? -2.401 0.161 7.869 1.00 95.31 105 PRO A CA 1
ATOM 841 C C . PRO A 1 105 ? -3.024 -0.150 9.229 1.00 95.31 105 PRO A C 1
ATOM 843 O O . PRO A 1 105 ? -3.842 0.622 9.721 1.00 95.31 105 PRO A O 1
ATOM 846 N N . THR A 1 106 ? -2.602 -1.232 9.889 1.00 94.62 106 THR A N 1
ATOM 847 C CA . THR A 1 106 ? -3.107 -1.554 11.239 1.00 94.62 106 THR A CA 1
ATOM 848 C C . THR A 1 106 ? -2.324 -0.874 12.361 1.00 94.62 106 THR A C 1
ATOM 850 O O . THR A 1 106 ? -2.544 -1.157 13.538 1.00 94.62 106 THR A O 1
ATOM 853 N N . GLY A 1 107 ? -1.363 -0.024 12.015 1.00 94.25 107 GLY A N 1
ATOM 854 C CA . GLY A 1 107 ? -0.476 0.645 12.952 1.00 94.25 107 GLY A CA 1
ATOM 855 C C . GLY A 1 107 ? 0.215 1.848 12.312 1.00 94.25 107 GLY A C 1
ATOM 856 O O . GLY A 1 107 ? -0.106 2.216 11.180 1.00 94.25 107 GLY A O 1
ATOM 857 N N . PRO A 1 108 ? 1.158 2.482 13.028 1.00 95.69 108 PRO A N 1
ATOM 858 C CA . PRO A 1 108 ? 1.819 3.688 12.551 1.00 95.69 108 PRO A CA 1
ATOM 859 C C . PRO A 1 108 ? 2.634 3.418 11.284 1.00 95.69 108 PRO A C 1
ATOM 861 O O . PRO A 1 108 ? 3.256 2.362 11.135 1.00 95.69 108 PRO A O 1
ATOM 864 N N . ILE A 1 109 ? 2.655 4.405 10.393 1.00 96.44 109 ILE A N 1
ATOM 865 C CA . ILE A 1 109 ? 3.503 4.431 9.201 1.00 96.44 109 ILE A CA 1
ATOM 866 C C . ILE A 1 109 ? 4.492 5.591 9.322 1.00 96.44 109 ILE A C 1
ATOM 868 O O . ILE A 1 109 ? 4.176 6.621 9.918 1.00 96.44 109 ILE A O 1
ATOM 872 N N . GLU A 1 110 ? 5.677 5.428 8.753 1.00 96.75 110 GLU A N 1
ATOM 873 C CA . GLU A 1 110 ? 6.706 6.467 8.673 1.00 96.75 110 GLU A CA 1
ATOM 874 C C . GLU A 1 110 ? 7.157 6.651 7.224 1.00 96.75 110 GLU A C 1
ATOM 876 O O . GLU A 1 110 ? 7.004 5.740 6.408 1.00 96.75 110 GLU A O 1
ATOM 881 N N . ASP A 1 111 ? 7.698 7.825 6.898 1.00 97.38 111 ASP A N 1
ATOM 882 C CA . ASP A 1 111 ? 8.266 8.094 5.576 1.00 97.38 111 ASP A CA 1
ATOM 883 C C . ASP A 1 111 ? 9.338 7.053 5.224 1.00 97.38 111 ASP A C 1
ATOM 885 O O . ASP A 1 111 ? 10.174 6.685 6.054 1.00 97.38 111 ASP A O 1
ATOM 889 N N . ASP A 1 112 ? 9.314 6.570 3.980 1.00 93.50 112 ASP A N 1
ATOM 890 C CA . ASP A 1 112 ? 10.331 5.648 3.491 1.00 93.50 112 ASP A CA 1
ATOM 891 C C . ASP A 1 112 ? 11.662 6.399 3.320 1.00 93.50 112 ASP A C 1
ATOM 893 O O . ASP A 1 112 ? 11.761 7.273 2.447 1.00 93.50 112 ASP A O 1
ATOM 897 N N . PRO A 1 113 ? 12.706 6.083 4.111 1.00 92.50 113 PRO A N 1
ATOM 898 C CA . PRO A 1 113 ? 13.970 6.786 4.020 1.00 92.50 113 PRO A CA 1
ATOM 899 C C . PRO A 1 113 ? 14.725 6.474 2.734 1.00 92.50 113 PRO A C 1
ATOM 901 O O . PRO A 1 113 ? 15.676 7.189 2.461 1.00 92.50 113 PRO A O 1
ATOM 904 N N . ASP A 1 114 ? 14.365 5.454 1.949 1.00 88.94 114 ASP A N 1
ATOM 905 C CA . ASP A 1 114 ? 15.020 5.186 0.662 1.00 88.94 114 ASP A CA 1
ATOM 906 C C . ASP A 1 114 ? 14.498 6.109 -0.452 1.00 88.94 114 ASP A C 1
ATOM 908 O O . ASP A 1 114 ? 15.166 6.298 -1.471 1.00 88.94 114 ASP A O 1
ATOM 912 N N . LEU A 1 115 ? 13.337 6.739 -0.239 1.00 88.25 115 LEU A N 1
ATOM 913 C CA . LEU A 1 115 ? 12.653 7.586 -1.221 1.00 88.25 115 LEU A CA 1
ATOM 914 C C . LEU A 1 115 ? 12.414 9.025 -0.737 1.00 88.25 115 LEU A C 1
ATOM 916 O O . LEU A 1 115 ? 12.082 9.892 -1.548 1.00 88.25 115 LEU A O 1
ATOM 920 N N . THR A 1 116 ? 12.628 9.292 0.551 1.00 91.25 116 THR A N 1
ATOM 921 C CA . THR A 1 116 ? 12.443 10.605 1.185 1.00 91.25 116 THR A CA 1
ATOM 922 C C . THR A 1 116 ? 13.777 11.323 1.352 1.00 91.25 116 THR A C 1
ATOM 924 O O . THR A 1 116 ? 14.756 10.723 1.797 1.00 91.25 116 THR A O 1
ATOM 927 N N . ASP A 1 117 ? 13.825 12.606 0.980 1.00 90.62 117 ASP A N 1
ATOM 928 C CA . ASP A 1 117 ? 15.014 13.468 1.100 1.00 90.62 117 ASP A CA 1
ATOM 929 C C . ASP A 1 117 ? 16.285 12.887 0.446 1.00 90.62 117 ASP A C 1
ATOM 931 O O . ASP A 1 117 ? 17.412 13.111 0.890 1.00 90.62 117 ASP A O 1
ATOM 935 N N . LYS A 1 118 ? 16.113 12.114 -0.634 1.00 88.56 118 LYS A N 1
ATOM 936 C CA . LYS A 1 118 ? 17.220 11.565 -1.431 1.00 88.56 118 LYS A CA 1
ATOM 937 C C . LYS A 1 118 ? 17.531 12.442 -2.628 1.00 88.56 118 LYS A C 1
ATOM 939 O O . LYS A 1 118 ? 18.413 13.291 -2.587 1.00 88.56 118 LYS A O 1
ATOM 944 N N . LYS A 1 119 ? 16.810 12.213 -3.724 1.00 86.62 119 LYS A N 1
ATOM 945 C CA . LYS A 1 119 ? 16.996 12.950 -4.977 1.00 86.62 119 LYS A CA 1
ATOM 946 C C . LYS A 1 119 ? 16.274 14.297 -4.962 1.00 86.62 119 LYS A C 1
ATOM 948 O O . LYS A 1 119 ? 16.711 15.235 -5.621 1.00 86.62 119 LYS A O 1
ATOM 953 N N . PHE A 1 120 ? 15.169 14.372 -4.227 1.00 87.50 120 PHE A N 1
ATOM 954 C CA . PHE A 1 120 ? 14.309 15.541 -4.112 1.00 87.50 120 PHE A CA 1
ATOM 955 C C . PHE A 1 120 ? 13.973 15.781 -2.636 1.00 87.50 120 PHE A C 1
ATOM 957 O O . PHE A 1 120 ? 13.931 14.809 -1.879 1.00 87.50 120 PHE A O 1
ATOM 964 N N . PRO A 1 121 ? 13.734 17.041 -2.230 1.00 90.62 121 PRO A N 1
ATOM 965 C CA . PRO A 1 121 ? 13.346 17.359 -0.862 1.00 90.62 121 PRO A CA 1
ATOM 966 C C . PRO A 1 121 ? 11.953 16.808 -0.528 1.00 90.62 121 PRO A C 1
ATOM 968 O O . PRO A 1 121 ? 11.030 16.857 -1.347 1.00 90.62 121 PRO A O 1
ATOM 971 N N . GLY A 1 122 ? 11.800 16.330 0.702 1.00 94.62 122 GLY A N 1
ATOM 972 C CA . GLY A 1 122 ? 10.597 15.714 1.241 1.00 94.62 122 GLY A CA 1
ATOM 973 C C . GLY A 1 122 ? 10.287 14.341 0.644 1.00 94.62 122 GLY A C 1
ATOM 974 O O . GLY A 1 122 ? 11.156 13.642 0.121 1.00 94.62 122 GLY A O 1
ATOM 975 N N . ASN A 1 123 ? 9.008 13.964 0.724 1.00 94.94 123 ASN A N 1
ATOM 976 C CA . ASN A 1 123 ? 8.473 12.695 0.231 1.00 94.94 123 ASN A CA 1
ATOM 977 C C . ASN A 1 123 ? 7.504 12.935 -0.950 1.00 94.94 123 ASN A C 1
ATOM 979 O O . ASN A 1 123 ? 6.278 12.940 -0.759 1.00 94.94 123 ASN A O 1
ATOM 983 N N . PRO A 1 124 ? 8.013 13.211 -2.169 1.00 93.81 124 PRO A N 1
ATOM 984 C CA . PRO A 1 124 ? 7.173 13.517 -3.329 1.00 93.81 124 PRO A CA 1
ATOM 985 C C . PRO A 1 124 ? 6.389 12.298 -3.828 1.00 93.81 124 PRO A C 1
ATOM 987 O O . PRO A 1 124 ? 5.270 12.454 -4.306 1.00 93.81 124 PRO A O 1
ATOM 990 N N . THR A 1 125 ? 6.938 11.089 -3.680 1.00 92.44 125 THR A N 1
ATOM 991 C CA . THR A 1 125 ? 6.269 9.836 -4.070 1.00 92.44 125 THR A CA 1
ATOM 992 C C . THR A 1 125 ? 5.244 9.369 -3.038 1.00 92.44 125 THR A C 1
ATOM 994 O O . THR A 1 125 ? 4.518 8.408 -3.291 1.00 92.44 125 THR A O 1
ATOM 997 N N . LYS A 1 126 ? 5.178 10.034 -1.875 1.00 96.94 126 LYS A N 1
ATOM 998 C CA . LYS A 1 126 ? 4.338 9.658 -0.730 1.00 96.94 126 LYS A CA 1
ATOM 999 C C . LYS A 1 126 ? 4.504 8.183 -0.381 1.00 96.94 126 LYS A C 1
ATOM 1001 O O . LYS A 1 126 ? 3.519 7.458 -0.262 1.00 96.94 126 LYS A O 1
ATOM 1006 N N . SER A 1 127 ? 5.754 7.739 -0.305 1.00 95.88 127 SER A N 1
ATOM 1007 C CA . SER A 1 127 ? 6.107 6.359 0.021 1.00 95.88 127 SER A CA 1
ATOM 1008 C C . SER A 1 127 ? 6.396 6.232 1.506 1.00 95.88 127 SER A C 1
ATOM 1010 O O . SER A 1 127 ? 7.083 7.072 2.088 1.00 95.88 127 SER A O 1
ATOM 1012 N N . TYR A 1 128 ? 5.857 5.187 2.114 1.00 96.94 128 TYR A N 1
ATOM 1013 C CA . TYR A 1 128 ? 5.915 4.957 3.548 1.00 96.94 128 TYR A CA 1
ATOM 1014 C C . TYR A 1 128 ? 6.275 3.509 3.837 1.00 96.94 128 TYR A C 1
ATOM 1016 O O . TYR A 1 128 ? 6.150 2.620 2.987 1.00 96.94 128 TYR A O 1
ATOM 1024 N N . ARG A 1 129 ? 6.657 3.260 5.083 1.00 95.44 129 ARG A N 1
ATOM 1025 C CA . ARG A 1 129 ? 6.901 1.920 5.597 1.00 95.44 129 ARG A CA 1
ATOM 1026 C C . ARG A 1 129 ? 6.321 1.732 6.993 1.00 95.44 129 ARG A C 1
ATOM 1028 O O . ARG A 1 129 ? 6.123 2.692 7.734 1.00 95.44 129 ARG A O 1
ATOM 1035 N N . SER A 1 130 ? 6.066 0.484 7.367 1.00 94.88 130 SER A N 1
ATOM 1036 C CA . SER A 1 130 ? 5.619 0.112 8.712 1.00 94.88 130 SER A CA 1
ATOM 1037 C C . SER A 1 130 ? 6.161 -1.248 9.123 1.00 94.88 130 SER A C 1
ATOM 1039 O O . SER A 1 130 ? 6.481 -2.082 8.280 1.00 94.88 130 SER A O 1
ATOM 1041 N N . THR A 1 131 ? 6.244 -1.481 10.429 1.00 93.88 131 THR A N 1
ATOM 1042 C CA . THR A 1 131 ? 6.445 -2.816 11.009 1.00 93.88 131 THR A CA 1
ATOM 1043 C C . THR A 1 131 ? 5.119 -3.503 11.343 1.00 93.88 131 THR A C 1
ATOM 1045 O O . THR A 1 131 ? 5.119 -4.671 11.720 1.00 93.88 131 THR A O 1
ATOM 1048 N N . SER A 1 132 ? 4.001 -2.774 11.284 1.00 94.88 132 SER A N 1
ATOM 1049 C CA . SER A 1 132 ? 2.666 -3.325 11.520 1.00 94.88 132 SER A CA 1
ATOM 1050 C C . SER A 1 132 ? 2.092 -3.889 10.216 1.00 94.88 132 SER A C 1
ATOM 1052 O O . SER A 1 132 ? 2.413 -3.357 9.151 1.00 94.88 132 SER A O 1
ATOM 1054 N N . PRO A 1 133 ? 1.252 -4.934 10.277 1.00 94.19 133 PRO A N 1
ATOM 1055 C CA . PRO A 1 133 ? 0.595 -5.482 9.098 1.00 94.19 133 PRO A CA 1
ATOM 1056 C C . PRO A 1 133 ? -0.299 -4.481 8.364 1.00 94.19 133 PRO A C 1
ATOM 1058 O O . PRO A 1 133 ? -0.773 -3.498 8.939 1.00 94.19 133 PRO A O 1
ATOM 1061 N N . PHE A 1 134 ? -0.589 -4.775 7.098 1.00 94.88 134 PHE A N 1
ATOM 1062 C CA . PHE A 1 134 ? -1.592 -4.049 6.319 1.00 94.88 134 PHE A CA 1
ATOM 1063 C C . PHE A 1 134 ? -2.736 -4.974 5.942 1.00 94.88 134 PHE A C 1
ATOM 1065 O O . PHE A 1 134 ? -2.504 -6.047 5.388 1.00 94.88 134 PHE A O 1
ATOM 1072 N N . LYS A 1 135 ? -3.969 -4.548 6.204 1.00 95.69 135 LYS A N 1
ATOM 1073 C CA . LYS A 1 135 ? -5.162 -5.286 5.796 1.00 95.69 135 LYS A CA 1
ATOM 1074 C C . LYS A 1 135 ? -5.504 -4.950 4.353 1.00 95.69 135 LYS A C 1
ATOM 1076 O O . LYS A 1 135 ? -5.620 -3.776 4.007 1.00 95.69 135 LYS A O 1
ATOM 1081 N N . ILE A 1 136 ? -5.722 -5.961 3.523 1.00 96.25 136 ILE A N 1
ATOM 1082 C CA . ILE A 1 136 ? -6.179 -5.764 2.148 1.00 96.25 136 ILE A CA 1
ATOM 1083 C C . ILE A 1 136 ? -7.680 -5.502 2.161 1.00 96.25 136 ILE A C 1
ATOM 1085 O O . ILE A 1 136 ? -8.466 -6.315 2.650 1.00 96.25 136 ILE A O 1
ATOM 1089 N N . VAL A 1 137 ? -8.083 -4.372 1.587 1.00 96.62 137 VAL A N 1
ATOM 1090 C CA . VAL A 1 137 ? -9.495 -3.972 1.477 1.00 96.62 137 VAL A CA 1
ATOM 1091 C C . VAL A 1 137 ? -9.992 -3.979 0.031 1.00 96.62 137 VAL A C 1
ATOM 1093 O O . VAL A 1 137 ? -11.194 -3.912 -0.207 1.00 96.62 137 VAL A O 1
ATOM 1096 N N . GLY A 1 138 ? -9.085 -4.111 -0.942 1.00 96.75 138 GLY A N 1
ATOM 1097 C CA . GLY A 1 138 ? -9.418 -4.216 -2.359 1.00 96.75 138 GLY A CA 1
ATOM 1098 C C . GLY A 1 138 ? -8.189 -4.393 -3.251 1.00 96.75 138 GLY A C 1
ATOM 1099 O O . GLY A 1 138 ? -7.055 -4.404 -2.776 1.00 96.75 138 GLY A O 1
ATOM 1100 N N . GLU A 1 139 ? -8.420 -4.500 -4.557 1.00 97.81 139 GLU A N 1
ATOM 1101 C CA . GLU A 1 139 ? -7.382 -4.597 -5.590 1.00 97.81 139 GLU A CA 1
ATOM 1102 C C . GLU A 1 139 ? -7.667 -3.579 -6.700 1.00 97.81 139 GLU A C 1
ATOM 1104 O O . GLU A 1 139 ? -8.806 -3.434 -7.153 1.00 97.81 139 GLU A O 1
ATOM 1109 N N . VAL A 1 140 ? -6.629 -2.876 -7.149 1.00 97.69 140 VAL A N 1
ATOM 1110 C CA . VAL A 1 140 ? -6.686 -2.020 -8.333 1.00 97.69 140 VAL A CA 1
ATOM 1111 C C . VAL A 1 140 ? -6.468 -2.902 -9.557 1.00 97.69 140 VAL A C 1
ATOM 1113 O O . VAL A 1 140 ? -5.369 -3.392 -9.804 1.00 97.69 140 VAL A O 1
ATOM 1116 N N . THR A 1 141 ? -7.523 -3.104 -10.340 1.00 96.00 141 THR A N 1
ATOM 1117 C CA . THR A 1 141 ? -7.498 -4.017 -11.497 1.00 96.00 141 THR A CA 1
ATOM 1118 C C . THR A 1 141 ? -7.163 -3.333 -12.819 1.00 96.00 141 THR A C 1
ATOM 1120 O O . THR A 1 141 ? -6.745 -4.003 -13.759 1.00 96.00 141 THR A O 1
ATOM 1123 N N . HIS A 1 142 ? -7.331 -2.011 -12.892 1.00 95.88 142 HIS A N 1
ATOM 1124 C CA . HIS A 1 142 ? -7.091 -1.212 -14.090 1.00 95.88 142 HIS A CA 1
ATOM 1125 C C . HIS A 1 142 ? -5.999 -0.187 -13.806 1.00 95.88 142 HIS A C 1
ATOM 1127 O O . HIS A 1 142 ? -6.246 0.855 -13.203 1.00 95.88 142 HIS A O 1
ATOM 1133 N N . TRP A 1 143 ? -4.787 -0.501 -14.239 1.00 97.06 143 TRP A N 1
ATOM 1134 C CA . TRP A 1 143 ? -3.638 0.389 -14.177 1.00 97.06 143 TRP A CA 1
ATOM 1135 C C . TRP A 1 143 ? -2.720 0.100 -15.361 1.00 97.06 143 TRP A C 1
ATOM 1137 O O . TRP A 1 143 ? -2.714 -1.003 -15.908 1.00 97.06 143 TRP A O 1
ATOM 1147 N N . GLN A 1 144 ? -1.982 1.121 -15.778 1.00 96.94 144 GLN A N 1
ATOM 1148 C CA . GLN A 1 144 ? -1.021 1.026 -16.864 1.00 96.94 144 GLN A CA 1
ATOM 1149 C C . GLN A 1 144 ? 0.372 0.926 -16.254 1.00 96.94 144 GLN A C 1
ATOM 1151 O O . GLN A 1 144 ? 0.790 1.835 -15.543 1.00 96.94 144 GLN A O 1
ATOM 1156 N N . GLY A 1 145 ? 1.065 -0.177 -16.527 1.00 96.56 145 GLY A N 1
ATOM 1157 C CA . GLY A 1 145 ? 2.467 -0.335 -16.152 1.00 96.56 145 GLY A CA 1
ATOM 1158 C C . GLY A 1 145 ? 3.390 0.572 -16.963 1.00 96.56 145 GLY A C 1
ATOM 1159 O O . GLY A 1 145 ? 2.997 1.115 -18.006 1.00 96.56 145 GLY A O 1
ATOM 1160 N N . HIS A 1 146 ? 4.626 0.698 -16.493 1.00 97.31 146 HIS A N 1
ATOM 1161 C CA . HIS A 1 146 ? 5.696 1.387 -17.201 1.00 97.31 146 HIS A CA 1
ATOM 1162 C C . HIS A 1 146 ? 6.087 0.636 -18.477 1.00 97.31 146 HIS A C 1
ATOM 1164 O O . HIS A 1 146 ? 5.754 -0.536 -18.679 1.00 97.31 146 HIS A O 1
ATOM 1170 N N . SER A 1 147 ? 6.814 1.307 -19.374 1.00 97.38 147 SER A N 1
ATOM 1171 C CA . SER A 1 147 ? 7.296 0.628 -20.576 1.00 97.38 147 SER A CA 1
ATOM 1172 C C . SER A 1 147 ? 8.312 -0.470 -20.214 1.00 97.38 147 SER A C 1
ATOM 1174 O O . SER A 1 147 ? 9.076 -0.310 -19.255 1.00 97.38 147 SER A O 1
ATOM 1176 N N . PRO A 1 148 ? 8.399 -1.566 -20.992 1.00 94.88 148 PRO A N 1
ATOM 1177 C CA . PRO A 1 148 ? 9.384 -2.619 -20.742 1.00 94.88 148 PRO A CA 1
ATOM 1178 C C . PRO A 1 148 ? 10.824 -2.092 -20.659 1.00 94.88 148 PRO A C 1
ATOM 1180 O O . PRO A 1 148 ? 11.596 -2.537 -19.811 1.00 94.88 148 PRO A O 1
ATOM 1183 N N . ASP A 1 149 ? 11.165 -1.097 -21.483 1.00 96.44 149 ASP A N 1
ATOM 1184 C CA . ASP A 1 149 ? 12.482 -0.454 -21.478 1.00 96.44 149 ASP A CA 1
ATOM 1185 C C . ASP A 1 149 ? 12.738 0.333 -20.187 1.00 96.44 149 ASP A C 1
ATOM 1187 O O . ASP A 1 149 ? 13.840 0.270 -19.640 1.00 96.44 149 ASP A O 1
ATOM 1191 N N . GLN A 1 150 ? 11.727 1.037 -19.662 1.00 96.44 150 GLN A N 1
ATOM 1192 C CA . GLN A 1 150 ? 11.824 1.740 -18.379 1.00 96.44 150 GLN A CA 1
ATOM 1193 C C . GLN A 1 150 ? 12.026 0.758 -17.224 1.00 96.44 150 GLN A C 1
ATOM 1195 O O . GLN A 1 150 ? 12.927 0.950 -16.404 1.00 96.44 150 GLN A O 1
ATOM 1200 N N . VAL A 1 151 ? 11.233 -0.316 -17.183 1.00 94.38 151 VAL A N 1
ATOM 1201 C CA . VAL A 1 151 ? 11.350 -1.354 -16.151 1.00 94.38 151 VAL A CA 1
A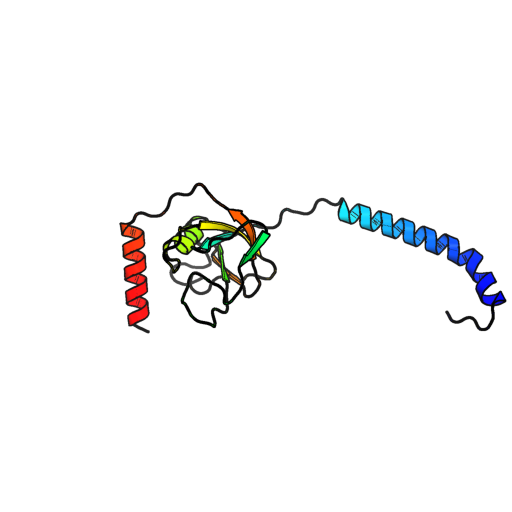TOM 1202 C C . VAL A 1 151 ? 12.722 -2.018 -16.215 1.00 94.38 151 VAL A C 1
ATOM 1204 O O . VAL A 1 151 ? 13.378 -2.187 -15.185 1.00 94.38 151 VAL A O 1
ATOM 1207 N N . LYS A 1 152 ? 13.196 -2.351 -17.420 1.00 94.12 152 LYS A N 1
ATOM 1208 C CA . LYS A 1 152 ? 14.522 -2.934 -17.627 1.00 94.12 152 LYS A CA 1
ATOM 1209 C C . LYS A 1 152 ? 15.627 -1.989 -17.159 1.00 94.12 152 LYS A C 1
ATOM 1211 O O . LYS A 1 152 ? 16.491 -2.407 -16.395 1.00 94.12 152 LYS A O 1
ATOM 1216 N N . ALA A 1 153 ? 15.585 -0.720 -17.564 1.00 95.44 153 ALA A N 1
ATOM 1217 C CA . ALA A 1 153 ? 16.580 0.270 -17.161 1.00 95.44 153 ALA A CA 1
ATOM 1218 C C . ALA A 1 153 ? 16.640 0.439 -15.634 1.00 95.44 153 ALA A C 1
ATOM 1220 O O . ALA A 1 153 ? 17.730 0.540 -15.068 1.00 95.44 153 ALA A O 1
ATOM 1221 N N . MET A 1 154 ? 15.485 0.416 -14.962 1.00 93.56 154 MET A N 1
ATOM 1222 C CA . MET A 1 154 ? 15.416 0.491 -13.504 1.00 93.56 154 MET A CA 1
ATOM 1223 C C . MET A 1 154 ? 16.005 -0.760 -12.840 1.00 93.56 154 MET A C 1
ATOM 1225 O O . MET A 1 154 ? 16.842 -0.639 -11.945 1.00 93.56 154 MET A O 1
ATOM 1229 N N . LYS A 1 155 ? 15.634 -1.962 -13.306 1.00 90.75 155 LYS A N 1
ATOM 1230 C CA . LYS A 1 155 ? 16.187 -3.235 -12.808 1.00 90.75 155 LYS A CA 1
ATOM 1231 C C . LYS A 1 155 ? 17.706 -3.300 -12.980 1.00 90.75 155 LYS A C 1
ATOM 1233 O O . LYS A 1 155 ? 18.407 -3.648 -12.033 1.00 90.75 155 LYS A O 1
ATOM 1238 N N . ASP A 1 156 ? 18.215 -2.889 -14.141 1.00 92.50 156 ASP A N 1
ATOM 1239 C CA . ASP A 1 156 ? 19.653 -2.831 -14.426 1.00 92.50 156 ASP A CA 1
ATOM 1240 C C . ASP A 1 156 ? 20.370 -1.822 -13.505 1.00 92.50 156 ASP A C 1
ATOM 1242 O O . ASP A 1 156 ? 21.473 -2.083 -13.021 1.00 92.50 156 ASP A O 1
ATOM 1246 N N . GLY A 1 157 ? 19.747 -0.671 -13.227 1.00 90.06 157 GLY A N 1
ATOM 1247 C CA . GLY A 1 157 ? 20.266 0.327 -12.288 1.00 90.06 157 GLY A CA 1
ATOM 1248 C C . GLY A 1 157 ? 20.346 -0.195 -10.851 1.00 90.06 157 GLY A C 1
ATOM 1249 O O . GLY A 1 157 ? 21.377 -0.043 -10.193 1.00 90.06 157 GLY A O 1
ATOM 1250 N N . LEU A 1 158 ? 19.290 -0.866 -10.383 1.00 86.69 158 LEU A N 1
ATOM 1251 C CA . LEU A 1 158 ? 19.252 -1.501 -9.064 1.00 86.69 158 LEU A CA 1
ATOM 1252 C C . LEU A 1 158 ? 20.272 -2.640 -8.941 1.00 86.69 158 LEU A C 1
ATOM 1254 O O . LEU A 1 158 ? 20.887 -2.791 -7.885 1.00 86.69 158 LEU A O 1
ATOM 1258 N N . ALA A 1 159 ? 20.489 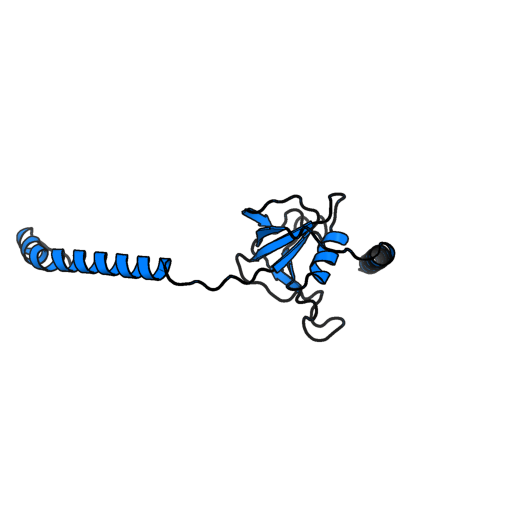-3.427 -9.998 1.00 87.50 159 ALA A N 1
ATOM 1259 C CA . ALA A 1 159 ? 21.509 -4.475 -10.012 1.00 87.50 159 ALA A CA 1
ATOM 1260 C C . ALA A 1 159 ? 22.917 -3.887 -9.820 1.00 87.50 159 ALA A C 1
ATOM 1262 O O . ALA A 1 159 ? 23.633 -4.305 -8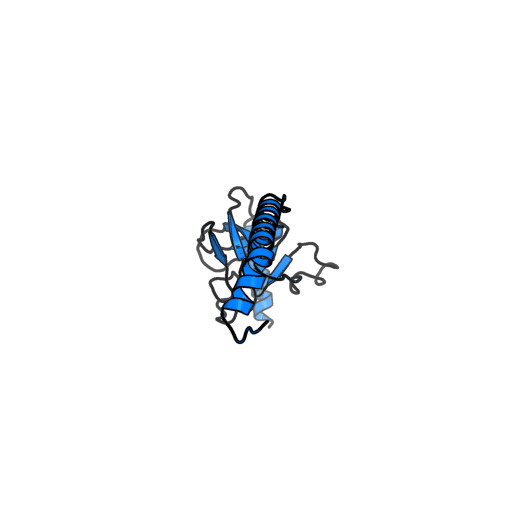.914 1.00 87.50 159 ALA A O 1
ATOM 1263 N N . LYS A 1 160 ? 23.267 -2.836 -10.574 1.00 87.75 160 LYS A N 1
ATOM 1264 C CA . LYS A 1 160 ? 24.565 -2.147 -10.449 1.00 87.75 160 LYS A CA 1
ATOM 1265 C C . LYS A 1 160 ? 24.792 -1.535 -9.067 1.00 87.75 160 LYS A C 1
ATOM 1267 O O . LYS A 1 160 ? 25.903 -1.591 -8.553 1.00 87.75 160 LYS A O 1
ATOM 1272 N N . LEU A 1 161 ? 23.753 -0.962 -8.456 1.00 82.56 161 LEU A N 1
ATOM 1273 C CA . LEU A 1 161 ? 23.823 -0.431 -7.089 1.00 82.56 161 LEU A CA 1
ATOM 1274 C C . LEU A 1 161 ? 24.093 -1.535 -6.058 1.00 82.56 161 LEU A C 1
ATOM 1276 O O . LEU A 1 161 ? 24.826 -1.307 -5.103 1.00 82.56 161 LEU A O 1
ATOM 1280 N N . ASN A 1 162 ? 23.527 -2.730 -6.253 1.00 74.06 162 ASN A N 1
ATOM 1281 C CA . ASN A 1 162 ? 23.763 -3.869 -5.363 1.00 74.06 162 ASN A CA 1
ATOM 1282 C C . ASN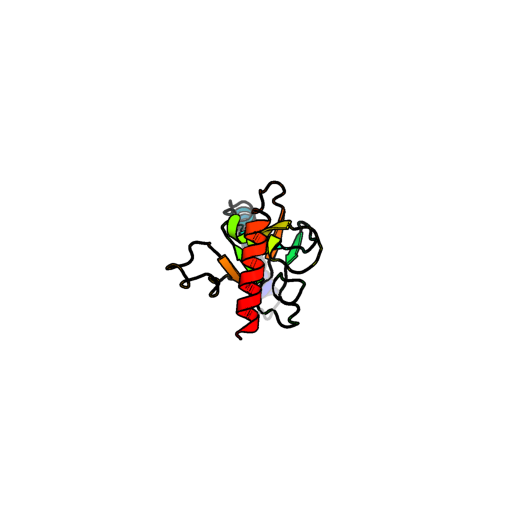 A 1 162 ? 25.169 -4.474 -5.509 1.00 74.06 162 ASN A C 1
ATOM 1284 O O . ASN A 1 162 ? 25.637 -5.088 -4.561 1.00 74.06 162 ASN A O 1
ATOM 1288 N N . GLU A 1 163 ? 25.831 -4.322 -6.658 1.00 76.19 163 GLU A N 1
ATOM 1289 C CA . GLU A 1 163 ? 27.209 -4.797 -6.873 1.00 76.19 163 GLU A CA 1
ATOM 1290 C C . GLU A 1 163 ? 28.271 -3.886 -6.230 1.00 76.19 163 GLU A C 1
ATOM 1292 O O . GLU A 1 163 ? 29.417 -4.294 -6.060 1.00 76.19 163 GLU A O 1
ATOM 1297 N N . GLN A 1 164 ? 27.906 -2.649 -5.883 1.00 59.72 164 GLN A N 1
ATOM 1298 C CA . GLN A 1 164 ? 28.812 -1.639 -5.320 1.00 59.72 164 GLN A CA 1
ATOM 1299 C C . GLN A 1 164 ? 28.812 -1.586 -3.782 1.00 59.72 164 GLN A C 1
ATOM 1301 O O . GLN A 1 164 ? 29.537 -0.772 -3.207 1.00 59.72 164 GLN A O 1
ATOM 1306 N N . VAL A 1 165 ? 28.002 -2.421 -3.121 1.00 50.59 165 VAL A N 1
ATOM 1307 C CA . VAL A 1 165 ? 27.797 -2.463 -1.660 1.00 50.59 165 VAL A CA 1
ATOM 1308 C C . VAL A 1 165 ? 28.158 -3.839 -1.125 1.00 50.59 165 VAL A C 1
ATOM 1310 O O . VAL A 1 165 ? 28.832 -3.890 -0.073 1.00 50.59 165 VAL A O 1
#

Foldseek 3Di:
DDDPDPVVVVVCCVVVVVVVVVVVVVVVVVVVCVVPDDDPDADKWKAKELDDDDQQDKDAAQPQQQDDPPSGRQKHKTFRDPQVSLLRQLSGDDDGHIWMFTWGFPDDKDADPVQDPDPDHGRPRRMIIDNGMIGTRGTDPDDDHDDPVVSVVVNVVVVVVVVVD

pLDDT: mean 86.29, std 13.2, range [41.41, 98.19]